Protein AF-A0A1F7RWX4-F1 (afdb_monomer)

Organism: NCBI:txid1817880

pLDDT: mean 81.19, std 12.43, range [50.62, 94.75]

Secondary structure (DSSP, 8-state):
-HHHHHHHHHHHHHHHHHHHHHHHHHTTTTSSSSS-HHHHHHHHHHHHHHHHHHHH-TTTTTS-EEEEEETTEEEEEEEESSHHHHHHHHHHHHTSTT--EEEEEEEE---

InterPro domains:
  IPR007055 BON domain [PF04972] (42-109)
  IPR007055 BON domain [PS50914] (42-110)
  IPR014004 Transport-associated and nodulation domain, bacteria [SM00749] (47-110)
  IPR051686 Outer membrane lipoprotein DolP [PTHR34606] (35-110)

Radius of gyration: 25.84 Å; Cα cont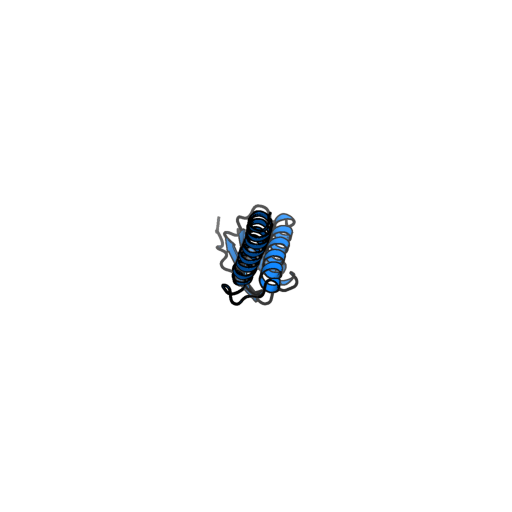acts (8 Å, |Δi|>4): 119; chains: 1; bounding box: 67×41×60 Å

Foldseek 3Di:
DVVVVVVVVVVVVVVVVVVVVVVVVVVPPQPPDPDDPVQVVLQVVLQVQLLVVQCVDPQRVPFDWHWGGHQLEIEIEGEHQDVVNVVVSLVSSVPGPRRPYYHYPYDHDDD

Mean predicted aligned error: 12.69 Å

Structure (mmCIF, N/CA/C/O backbone):
data_AF-A0A1F7RWX4-F1
#
_entry.id   AF-A0A1F7RWX4-F1
#
loop_
_atom_site.group_PDB
_atom_site.id
_atom_site.type_symbol
_atom_site.label_atom_id
_atom_site.label_alt_id
_atom_site.label_comp_id
_atom_site.label_asym_id
_atom_site.label_entity_id
_atom_site.label_seq_id
_atom_site.pdbx_PDB_ins_code
_atom_site.Cartn_x
_atom_site.Cartn_y
_atom_site.Cartn_z
_atom_site.occupancy
_atom_site.B_iso_or_equiv
_atom_site.auth_seq_id
_atom_site.auth_comp_id
_atom_site.auth_asym_id
_atom_site.auth_atom_id
_atom_site.pdbx_PDB_model_num
ATOM 1 N N . MET A 1 1 ? 48.665 30.853 -39.118 1.00 53.66 1 MET A N 1
ATOM 2 C CA . MET A 1 1 ? 47.654 29.938 -39.691 1.00 53.66 1 MET A CA 1
ATOM 3 C C . MET A 1 1 ? 47.601 28.537 -39.066 1.00 53.66 1 MET A C 1
ATOM 5 O O . MET A 1 1 ? 46.505 28.037 -38.917 1.00 53.66 1 MET A O 1
ATOM 9 N N . LYS A 1 2 ? 48.709 27.886 -38.651 1.00 55.22 2 LYS A N 1
ATOM 10 C CA . LYS A 1 2 ? 48.656 26.527 -38.040 1.00 55.22 2 LYS A CA 1
ATOM 11 C C . LYS A 1 2 ? 48.221 26.469 -36.559 1.00 55.22 2 LYS A C 1
ATOM 13 O O . LYS A 1 2 ? 47.784 25.422 -36.103 1.00 55.22 2 LYS A O 1
ATOM 18 N N . LYS A 1 3 ? 48.353 27.571 -35.808 1.00 56.72 3 LYS A N 1
ATOM 19 C CA . LYS A 1 3 ? 48.036 27.623 -34.365 1.00 56.72 3 LYS A CA 1
ATOM 20 C C . LYS A 1 3 ? 46.531 27.701 -34.075 1.00 56.72 3 LYS A C 1
ATOM 22 O O . LYS A 1 3 ? 46.103 27.214 -33.039 1.00 56.72 3 LYS A O 1
ATOM 27 N N . GLU A 1 4 ? 45.752 28.262 -34.998 1.00 57.41 4 GLU A N 1
ATOM 28 C CA . GLU A 1 4 ? 44.297 28.411 -34.838 1.00 57.41 4 GLU A CA 1
ATOM 29 C C . GLU A 1 4 ? 43.569 27.080 -35.052 1.00 57.41 4 GLU A C 1
ATOM 31 O O . GLU A 1 4 ? 42.733 26.708 -34.240 1.00 57.41 4 GLU A O 1
ATOM 36 N N . VAL A 1 5 ? 44.018 26.283 -36.030 1.00 60.53 5 VAL A N 1
ATOM 37 C CA . VAL A 1 5 ? 43.519 24.913 -36.261 1.00 60.53 5 VAL A CA 1
ATOM 38 C C . VAL A 1 5 ? 43.843 23.987 -35.082 1.00 60.53 5 VAL A C 1
ATOM 40 O O . VAL A 1 5 ? 43.040 23.139 -34.715 1.00 60.53 5 VAL A O 1
ATOM 43 N N . PHE A 1 6 ? 45.008 24.154 -34.446 1.00 67.94 6 PHE A N 1
ATOM 44 C CA . PHE A 1 6 ? 45.371 23.358 -33.270 1.00 67.94 6 PHE A CA 1
ATOM 45 C C . PHE A 1 6 ? 44.500 23.694 -32.049 1.00 67.94 6 PHE A C 1
ATOM 47 O O . PHE A 1 6 ? 44.167 22.801 -31.275 1.00 67.94 6 PHE A O 1
ATOM 54 N N . PHE A 1 7 ? 44.116 24.965 -31.886 1.00 70.94 7 PHE A N 1
ATOM 55 C CA . PHE A 1 7 ? 43.274 25.412 -30.776 1.00 70.94 7 PHE A CA 1
ATOM 56 C C . PHE A 1 7 ? 41.808 24.988 -30.950 1.00 70.94 7 PHE A C 1
ATOM 58 O O . PHE A 1 7 ? 41.203 24.546 -29.978 1.00 70.94 7 PHE A O 1
ATOM 65 N N . GLU A 1 8 ? 41.263 25.029 -32.173 1.00 66.31 8 GLU A N 1
ATOM 66 C CA . GLU A 1 8 ? 39.922 24.489 -32.462 1.00 66.31 8 GLU A CA 1
ATOM 67 C C . GLU A 1 8 ? 39.841 22.975 -32.234 1.00 66.31 8 GLU A C 1
ATOM 69 O O . GLU A 1 8 ? 38.929 22.504 -31.556 1.00 66.31 8 GLU A O 1
ATOM 74 N N . VAL A 1 9 ? 40.833 22.213 -32.714 1.00 72.62 9 VAL A N 1
ATOM 75 C CA . VAL A 1 9 ? 40.883 20.754 -32.503 1.00 72.62 9 VAL A CA 1
ATOM 76 C C . VAL A 1 9 ? 41.027 20.419 -31.017 1.00 72.62 9 VAL A C 1
ATOM 78 O O . VAL A 1 9 ? 40.397 19.487 -30.524 1.00 72.62 9 VAL A O 1
ATOM 81 N N . PHE A 1 10 ? 41.821 21.193 -30.274 1.00 80.25 10 PHE A N 1
ATOM 82 C CA . PHE A 1 10 ? 41.953 21.016 -28.830 1.00 80.25 10 PHE A CA 1
ATOM 83 C C . PHE A 1 10 ? 40.634 21.299 -28.092 1.00 80.25 10 PHE A C 1
ATOM 85 O O . PHE A 1 10 ? 40.277 20.558 -27.177 1.00 80.25 10 PHE A O 1
ATOM 92 N N . LEU A 1 11 ? 39.883 22.322 -28.511 1.00 78.31 11 LEU A N 1
ATOM 93 C CA . LEU A 1 11 ? 38.600 22.692 -27.912 1.00 78.31 11 LEU A CA 1
ATOM 94 C C . LEU A 1 11 ? 37.508 21.636 -28.163 1.00 78.31 11 LEU A C 1
ATOM 96 O O . LEU A 1 11 ? 36.774 21.301 -27.232 1.00 78.31 11 LEU A O 1
ATOM 100 N N . GLU A 1 12 ? 37.439 21.050 -29.364 1.00 79.19 12 GLU A N 1
ATOM 101 C CA . GLU A 1 12 ? 36.528 19.928 -29.647 1.00 79.19 12 GLU A CA 1
ATOM 102 C C . GLU A 1 12 ? 36.873 18.675 -28.835 1.00 79.19 12 GLU A C 1
ATOM 104 O O . GLU A 1 12 ? 35.985 18.042 -28.263 1.00 79.19 12 GLU A O 1
ATOM 109 N N . VAL A 1 13 ? 38.160 18.331 -28.718 1.00 84.62 13 VAL A N 1
ATOM 110 C CA . VAL A 1 13 ? 38.595 17.169 -27.926 1.00 84.62 13 VAL A CA 1
ATOM 111 C C . VAL A 1 13 ? 38.236 17.353 -26.450 1.00 84.62 13 VAL A C 1
ATOM 113 O O . VAL A 1 13 ? 37.749 16.417 -25.818 1.00 84.62 13 VAL A O 1
ATOM 116 N N . VAL A 1 14 ? 38.402 18.560 -25.901 1.00 87.31 14 VAL A N 1
ATOM 117 C CA . VAL A 1 14 ? 38.000 18.876 -24.520 1.00 87.31 14 VAL A CA 1
ATOM 118 C C . VAL A 1 14 ? 36.483 18.765 -24.340 1.00 87.31 14 VAL A C 1
ATOM 120 O O . VAL A 1 14 ? 36.036 18.187 -23.348 1.00 87.31 14 VAL A O 1
ATOM 123 N N . LEU A 1 15 ? 35.683 19.248 -25.296 1.00 79.81 15 LEU A N 1
ATOM 124 C CA . LEU A 1 15 ? 34.221 19.125 -25.255 1.00 79.81 15 LEU A CA 1
ATOM 125 C C . LEU A 1 15 ? 33.758 17.663 -25.301 1.00 79.81 15 LEU A C 1
ATOM 127 O O . LEU A 1 15 ? 32.876 17.278 -24.533 1.00 79.81 15 LEU A O 1
ATOM 131 N N . ILE A 1 16 ? 34.384 16.830 -26.136 1.00 83.94 16 ILE A N 1
ATOM 132 C CA . ILE A 1 16 ? 34.083 15.395 -26.221 1.00 83.94 16 ILE A CA 1
ATOM 133 C C . ILE A 1 16 ? 34.464 14.689 -24.915 1.00 83.94 16 ILE A C 1
ATOM 135 O O . ILE A 1 16 ? 33.676 13.904 -24.393 1.00 83.94 16 ILE A O 1
ATOM 139 N N . VAL A 1 17 ? 35.630 14.993 -24.337 1.00 85.88 17 VAL A N 1
ATOM 140 C CA . VAL A 1 17 ? 36.066 14.406 -23.058 1.00 85.88 17 VAL A CA 1
ATOM 141 C C . VAL A 1 17 ? 35.122 14.795 -21.918 1.00 85.88 17 VAL A C 1
ATOM 143 O O . VAL A 1 17 ? 34.758 13.931 -21.122 1.00 85.88 17 VAL A O 1
ATOM 146 N N . LEU A 1 18 ? 34.667 16.052 -21.861 1.00 81.06 18 LEU A N 1
ATOM 147 C CA . LEU A 1 18 ? 33.683 16.510 -20.873 1.00 81.06 18 LEU A CA 1
ATOM 148 C C . LEU A 1 18 ? 32.313 15.845 -21.061 1.00 81.06 18 LEU A C 1
ATOM 150 O O . LEU A 1 18 ? 31.692 15.440 -20.077 1.00 81.06 18 LEU A O 1
ATOM 154 N N . ALA A 1 19 ? 31.858 15.684 -22.305 1.00 79.31 19 ALA A N 1
ATOM 155 C CA . ALA A 1 19 ? 30.614 14.984 -22.610 1.00 79.31 19 ALA A CA 1
ATOM 156 C C . ALA A 1 19 ? 30.685 1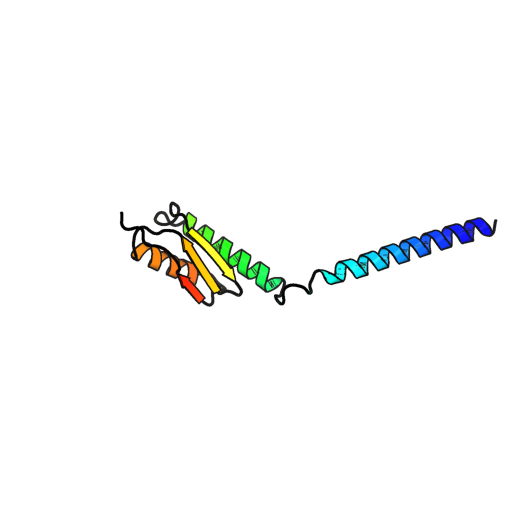3.500 -22.207 1.00 79.31 19 ALA A C 1
ATOM 158 O O . ALA A 1 19 ? 29.764 12.991 -21.569 1.00 79.31 19 ALA A O 1
ATOM 159 N N . VAL A 1 20 ? 31.798 12.818 -22.494 1.00 80.44 20 VAL A N 1
ATOM 160 C CA . VAL A 1 20 ? 32.021 11.414 -22.105 1.00 80.44 20 VAL A CA 1
ATOM 161 C C . VAL A 1 20 ? 32.100 11.265 -20.582 1.00 80.44 20 VAL A C 1
ATOM 163 O O . VAL A 1 20 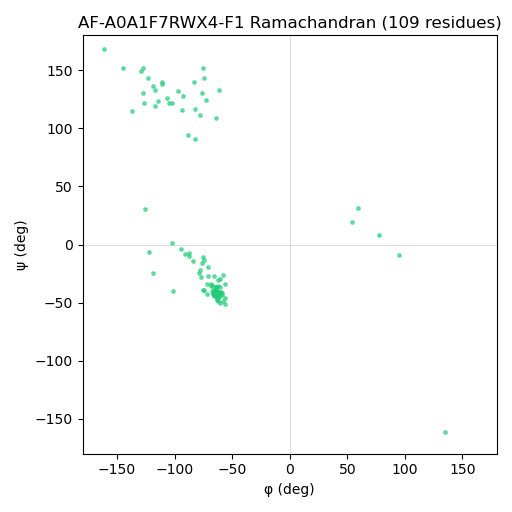? 31.495 10.347 -20.029 1.00 80.44 20 VAL A O 1
ATOM 166 N N . LEU A 1 21 ? 32.759 12.193 -19.880 1.00 75.12 21 LEU A N 1
ATOM 167 C CA . LEU A 1 21 ? 32.778 12.233 -18.413 1.00 75.12 21 LEU A CA 1
ATOM 168 C C . LEU A 1 21 ? 31.369 12.390 -17.825 1.00 75.12 21 LEU A C 1
ATOM 170 O O . LEU A 1 21 ? 31.029 11.699 -16.868 1.00 75.12 21 LEU A O 1
ATOM 174 N N . MET A 1 22 ? 30.527 13.234 -18.426 1.00 72.00 22 MET A N 1
ATOM 175 C CA . MET A 1 22 ? 29.124 13.375 -18.023 1.00 72.00 22 MET A CA 1
ATOM 176 C C . MET A 1 22 ? 28.336 12.068 -18.193 1.00 72.00 22 MET A C 1
ATOM 178 O O . MET A 1 22 ? 27.592 11.679 -17.294 1.00 72.00 22 MET A O 1
ATOM 182 N N . VAL A 1 23 ? 28.532 11.347 -19.301 1.00 71.44 23 VAL A N 1
ATOM 183 C CA . VAL A 1 23 ? 27.858 10.059 -19.562 1.00 71.44 23 VAL A CA 1
ATOM 184 C C . VAL A 1 23 ? 28.270 8.984 -18.545 1.00 71.44 23 VAL A C 1
ATOM 186 O O . VAL A 1 23 ? 27.431 8.198 -18.092 1.00 71.44 23 VAL A O 1
ATOM 189 N N . LEU A 1 24 ? 29.536 8.979 -18.117 1.00 66.00 24 LEU A N 1
ATOM 190 C CA . LEU A 1 24 ? 30.019 8.051 -17.089 1.00 66.00 24 LEU A CA 1
ATOM 191 C C . LEU A 1 24 ? 29.394 8.327 -15.711 1.00 66.00 24 LEU A C 1
ATOM 193 O O . LEU A 1 24 ? 29.078 7.385 -14.986 1.00 66.00 24 LEU A O 1
ATOM 197 N N . VAL A 1 25 ? 29.148 9.594 -15.364 1.00 65.19 25 VAL A N 1
ATOM 198 C CA . VAL A 1 25 ? 28.532 9.970 -14.078 1.00 65.19 25 VAL A CA 1
ATOM 199 C C . VAL A 1 25 ? 27.040 9.608 -14.028 1.00 65.19 25 VAL A C 1
ATOM 201 O O . VAL A 1 25 ? 26.547 9.186 -12.982 1.00 65.19 25 VAL A O 1
ATOM 204 N N . LEU A 1 26 ? 26.324 9.679 -15.155 1.00 60.03 26 LEU A N 1
ATOM 205 C CA . LEU A 1 26 ? 24.895 9.332 -15.226 1.00 60.03 26 LEU A CA 1
ATOM 206 C C . LEU A 1 26 ? 24.614 7.825 -15.096 1.00 60.03 26 LEU A C 1
ATOM 208 O O . LEU A 1 26 ? 23.509 7.429 -14.728 1.00 60.03 26 LEU A O 1
ATOM 212 N N . SER A 1 27 ? 25.615 6.976 -15.338 1.00 59.59 27 SER A N 1
ATOM 213 C CA . SER A 1 27 ? 25.470 5.514 -15.280 1.00 59.59 27 SER A CA 1
ATOM 214 C C . SER A 1 27 ? 25.402 4.962 -13.846 1.00 59.59 27 SER A C 1
ATOM 216 O O . SER A 1 27 ? 25.065 3.795 -13.649 1.00 59.59 27 SER A O 1
ATOM 218 N N . ASN A 1 28 ? 25.694 5.782 -12.828 1.00 56.38 28 ASN A N 1
ATOM 219 C CA . ASN A 1 28 ? 25.896 5.308 -11.456 1.00 56.38 28 ASN A CA 1
ATOM 220 C C . ASN A 1 28 ? 24.702 5.533 -10.503 1.00 56.38 28 ASN A C 1
ATOM 222 O O . ASN A 1 28 ? 24.764 5.156 -9.335 1.00 56.38 28 ASN A O 1
ATOM 226 N N . CYS A 1 29 ? 23.586 6.104 -10.972 1.00 57.31 29 CYS A N 1
ATOM 227 C CA . CYS A 1 29 ? 22.397 6.311 -10.130 1.00 57.31 29 CYS A CA 1
ATOM 228 C C . CYS A 1 29 ? 21.567 5.033 -9.884 1.00 57.31 29 CYS A C 1
ATOM 230 O O . CYS A 1 29 ? 20.750 5.013 -8.965 1.00 57.31 29 CYS A O 1
ATOM 232 N N . ALA A 1 30 ? 21.767 3.959 -10.658 1.00 55.09 30 ALA A N 1
ATOM 233 C CA . ALA A 1 30 ? 20.948 2.742 -10.574 1.00 55.09 30 ALA A CA 1
ATOM 234 C C . ALA A 1 30 ? 21.427 1.704 -9.534 1.00 55.09 30 ALA A C 1
ATOM 236 O O . ALA A 1 30 ? 20.709 0.747 -9.250 1.00 55.09 30 ALA A O 1
ATOM 237 N N . TYR A 1 31 ? 22.616 1.870 -8.946 1.00 50.62 31 TYR A N 1
ATOM 238 C CA . TYR A 1 31 ? 23.248 0.824 -8.128 1.00 50.62 31 TYR A CA 1
ATOM 239 C C . TYR A 1 31 ? 22.849 0.815 -6.640 1.00 50.62 31 TYR A C 1
ATOM 241 O O . TYR A 1 31 ? 23.214 -0.111 -5.920 1.00 50.62 31 TYR A O 1
ATOM 249 N N . LEU A 1 32 ? 22.093 1.805 -6.149 1.00 52.75 32 LEU A N 1
ATOM 250 C CA . LEU A 1 32 ? 21.989 2.062 -4.703 1.00 52.75 32 LEU A CA 1
ATOM 251 C C . LEU A 1 32 ? 20.809 1.421 -3.953 1.00 52.75 32 LEU A C 1
ATOM 253 O O . LEU A 1 32 ? 20.754 1.550 -2.734 1.00 52.75 32 LEU A O 1
ATOM 257 N N . THR A 1 33 ? 19.876 0.717 -4.603 1.00 56.22 33 THR A N 1
ATOM 258 C CA . THR A 1 33 ? 18.682 0.208 -3.885 1.00 56.22 33 THR A CA 1
ATOM 259 C C . THR A 1 33 ? 18.451 -1.297 -3.930 1.00 56.22 33 THR A C 1
ATOM 261 O O . THR A 1 33 ? 17.568 -1.772 -3.218 1.00 56.22 33 THR A O 1
ATOM 264 N N . GLY A 1 34 ? 19.220 -2.087 -4.693 1.00 62.09 34 GLY A N 1
ATOM 265 C CA . GLY A 1 34 ? 18.999 -3.544 -4.779 1.00 62.09 34 GLY A CA 1
ATOM 266 C C . GLY A 1 34 ? 17.559 -3.925 -5.178 1.00 62.09 34 GLY A C 1
ATOM 267 O O . GLY A 1 34 ? 17.100 -5.037 -4.912 1.00 62.09 34 GLY A O 1
ATOM 268 N N . ARG A 1 35 ? 16.825 -2.975 -5.766 1.00 63.34 35 ARG A N 1
ATOM 269 C CA . ARG A 1 35 ? 15.477 -3.116 -6.309 1.00 63.34 35 ARG A CA 1
ATOM 270 C C . ARG A 1 35 ? 15.531 -2.715 -7.769 1.00 63.34 35 ARG A C 1
ATOM 272 O O . ARG A 1 35 ? 16.265 -1.801 -8.140 1.00 63.34 35 ARG A O 1
ATOM 279 N N . THR A 1 36 ? 14.759 -3.404 -8.594 1.00 71.62 36 THR A N 1
ATOM 280 C CA . THR A 1 36 ? 14.628 -3.021 -10.000 1.00 71.62 36 THR A CA 1
ATOM 281 C C . THR A 1 36 ? 13.735 -1.784 -10.110 1.00 71.62 36 THR A C 1
ATOM 283 O O . THR A 1 36 ? 12.852 -1.578 -9.276 1.00 71.62 36 THR A O 1
ATOM 286 N N . ALA A 1 37 ? 13.932 -0.962 -11.144 1.00 67.94 37 ALA A N 1
ATOM 287 C CA . ALA A 1 37 ? 13.042 0.170 -11.413 1.00 67.94 37 ALA A CA 1
ATOM 288 C C . ALA A 1 37 ? 11.572 -0.278 -11.560 1.00 67.94 37 ALA A C 1
ATOM 290 O O . ALA A 1 37 ? 10.674 0.423 -11.105 1.00 67.94 37 ALA A O 1
ATOM 291 N N . GLY A 1 38 ? 11.337 -1.478 -12.111 1.00 70.12 38 GLY A N 1
ATOM 292 C CA . GLY A 1 38 ? 10.003 -2.077 -12.214 1.00 70.12 38 GLY A CA 1
ATOM 293 C C . GLY A 1 38 ? 9.348 -2.322 -10.855 1.00 70.12 38 GLY A C 1
ATOM 294 O O . GLY A 1 38 ? 8.206 -1.937 -10.656 1.00 70.12 38 GLY A O 1
ATOM 295 N N .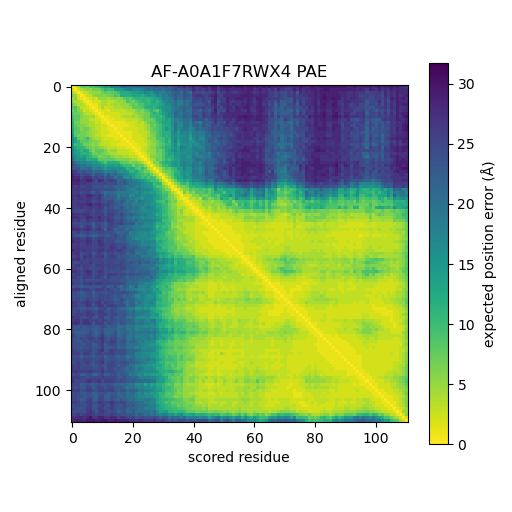 GLU A 1 39 ? 10.093 -2.842 -9.877 1.00 69.69 39 GLU A N 1
ATOM 296 C CA . GLU A 1 39 ? 9.568 -3.120 -8.531 1.00 69.69 39 GLU A CA 1
ATOM 297 C C . GLU A 1 39 ? 9.093 -1.848 -7.804 1.00 69.69 39 GLU A C 1
ATOM 299 O O . GLU A 1 39 ? 8.093 -1.872 -7.091 1.00 69.69 39 GLU A O 1
ATOM 304 N N . ILE A 1 40 ? 9.778 -0.717 -8.011 1.00 70.50 40 ILE A N 1
ATOM 305 C CA . ILE A 1 40 ? 9.395 0.578 -7.421 1.00 70.50 40 ILE A CA 1
ATOM 306 C C . ILE A 1 40 ? 8.128 1.129 -8.087 1.00 70.50 40 ILE A C 1
ATOM 308 O O . ILE A 1 40 ? 7.236 1.639 -7.404 1.00 70.50 40 ILE A O 1
ATOM 312 N N . VAL A 1 41 ? 8.045 1.023 -9.415 1.00 73.06 41 VAL A N 1
ATOM 313 C CA . VAL A 1 41 ? 6.867 1.454 -10.182 1.00 73.06 41 VAL A CA 1
ATOM 314 C C . VAL A 1 41 ? 5.648 0.600 -9.822 1.00 73.06 41 VAL A C 1
ATOM 316 O O . VAL A 1 41 ? 4.559 1.144 -9.620 1.00 73.06 41 VAL A O 1
ATOM 319 N N . ASP A 1 42 ? 5.835 -0.710 -9.662 1.00 79.31 42 ASP A N 1
ATOM 320 C CA . ASP A 1 42 ? 4.786 -1.639 -9.244 1.00 79.31 42 ASP A CA 1
ATOM 321 C C . ASP A 1 42 ? 4.267 -1.295 -7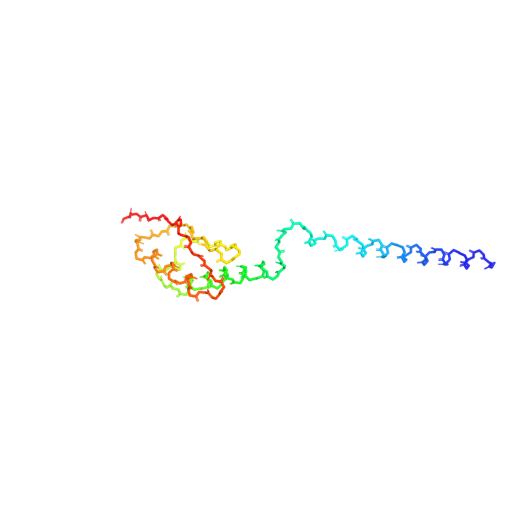.838 1.00 79.31 42 ASP A C 1
ATOM 323 O O . ASP A 1 42 ? 3.061 -1.145 -7.649 1.00 79.31 42 ASP A O 1
ATOM 327 N N . ASP A 1 43 ? 5.155 -1.082 -6.860 1.00 81.62 43 ASP A N 1
ATOM 328 C CA . ASP A 1 43 ? 4.770 -0.728 -5.485 1.00 81.62 43 ASP A CA 1
ATOM 329 C C . ASP A 1 43 ? 4.027 0.620 -5.408 1.00 81.62 43 ASP A C 1
ATOM 331 O O . ASP A 1 43 ? 3.029 0.751 -4.690 1.00 81.62 43 ASP A O 1
ATOM 335 N N . SER A 1 44 ? 4.476 1.628 -6.165 1.00 83.12 44 SER A N 1
ATOM 336 C CA . SER A 1 44 ? 3.800 2.931 -6.230 1.00 83.12 44 SER A CA 1
ATOM 337 C C . SER A 1 44 ? 2.406 2.819 -6.852 1.00 83.12 44 SER A C 1
ATOM 339 O O . SER A 1 44 ? 1.452 3.442 -6.367 1.00 83.12 44 SER A O 1
ATOM 341 N N . SER A 1 45 ? 2.268 1.979 -7.880 1.00 87.50 45 SER A N 1
ATOM 342 C CA . SER A 1 45 ? 0.984 1.696 -8.521 1.00 87.50 45 SER A CA 1
ATOM 343 C C . SER A 1 45 ? 0.043 0.973 -7.557 1.00 87.50 45 SER A C 1
ATOM 345 O O . SER A 1 45 ? -1.107 1.384 -7.411 1.00 87.50 45 SER A O 1
ATOM 347 N N . ILE A 1 46 ? 0.535 -0.031 -6.821 1.00 88.44 46 ILE A N 1
ATOM 348 C CA . ILE A 1 46 ? -0.228 -0.738 -5.780 1.00 88.44 46 ILE A CA 1
ATOM 349 C C . ILE A 1 46 ? -0.758 0.254 -4.739 1.00 88.44 46 ILE A C 1
ATOM 351 O O . ILE A 1 46 ? -1.963 0.279 -4.489 1.00 88.44 46 ILE A O 1
ATOM 355 N N . LYS A 1 47 ? 0.105 1.116 -4.177 1.00 90.50 47 LYS A N 1
ATOM 356 C CA . LYS A 1 47 ? -0.306 2.133 -3.190 1.00 90.50 47 LYS A CA 1
ATOM 357 C C . LYS A 1 47 ? -1.406 3.039 -3.743 1.00 90.50 47 LYS A C 1
ATOM 359 O O . LYS A 1 47 ? -2.407 3.278 -3.073 1.00 90.50 47 LYS A O 1
ATOM 364 N N . THR A 1 48 ? -1.236 3.514 -4.974 1.00 89.25 48 THR A N 1
ATOM 365 C CA . THR A 1 48 ? -2.203 4.403 -5.633 1.00 89.25 48 THR A CA 1
ATOM 366 C C . THR A 1 48 ? -3.562 3.731 -5.807 1.00 89.25 48 THR A C 1
ATOM 368 O O . THR A 1 48 ? -4.586 4.322 -5.475 1.00 89.25 48 THR A O 1
ATOM 371 N N . VAL A 1 49 ? -3.582 2.478 -6.269 1.00 91.25 49 VAL A N 1
ATOM 372 C CA . VAL A 1 49 ? -4.827 1.727 -6.480 1.00 91.25 49 VAL A CA 1
ATOM 373 C C . VAL A 1 49 ? -5.538 1.441 -5.157 1.00 91.25 49 VAL A C 1
ATOM 375 O O . VAL A 1 49 ? -6.758 1.581 -5.085 1.00 91.25 49 VAL A O 1
ATOM 378 N N . ILE A 1 50 ? -4.802 1.072 -4.102 1.00 91.44 50 ILE A N 1
ATOM 379 C CA . ILE A 1 50 ? -5.391 0.846 -2.774 1.00 91.44 50 ILE A CA 1
ATOM 380 C C . 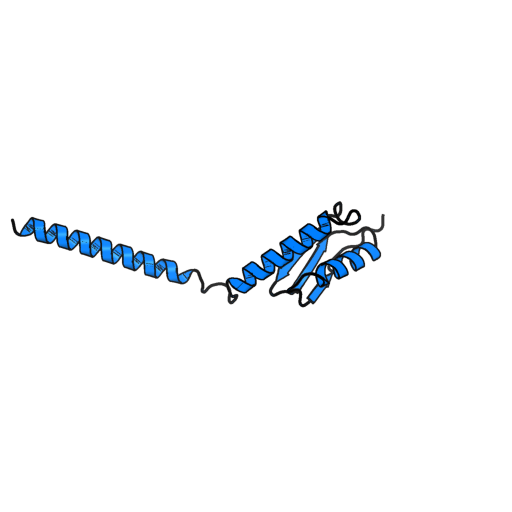ILE A 1 50 ? -5.994 2.148 -2.239 1.00 91.44 50 ILE A C 1
ATOM 382 O O . ILE A 1 50 ? -7.146 2.152 -1.817 1.00 91.44 50 ILE A O 1
ATOM 386 N N . ASN A 1 51 ? -5.262 3.262 -2.316 1.00 90.88 51 ASN A N 1
ATOM 387 C CA . ASN A 1 51 ? -5.769 4.560 -1.876 1.00 90.88 51 ASN A CA 1
ATOM 388 C C . ASN A 1 51 ? -7.008 4.999 -2.667 1.00 90.88 51 ASN A C 1
ATOM 390 O O . ASN A 1 51 ? -7.962 5.475 -2.061 1.00 90.88 51 ASN A O 1
ATOM 394 N N . SER A 1 52 ? -7.040 4.788 -3.989 1.00 90.75 52 SER A N 1
ATOM 395 C CA . SER A 1 52 ? -8.237 5.065 -4.800 1.00 90.75 52 SER A CA 1
ATOM 396 C C . SER A 1 52 ? -9.441 4.276 -4.295 1.00 90.75 52 SER A C 1
ATOM 398 O O . SER A 1 52 ? -10.489 4.853 -4.025 1.00 90.75 52 SER A O 1
ATOM 400 N N . LYS A 1 53 ? -9.271 2.968 -4.062 1.00 89.12 53 LYS A N 1
ATOM 401 C CA . LYS A 1 53 ? -10.332 2.102 -3.528 1.00 89.12 53 LYS A CA 1
ATOM 402 C C . LYS A 1 53 ? -10.824 2.538 -2.146 1.00 89.12 53 LYS A C 1
ATOM 404 O O . LYS A 1 53 ? -12.012 2.427 -1.875 1.00 89.12 53 LYS A O 1
ATOM 409 N N . ILE A 1 54 ? -9.934 3.028 -1.281 1.00 89.00 54 ILE A N 1
ATOM 410 C CA . ILE A 1 54 ? -10.299 3.555 0.044 1.00 89.00 54 ILE A CA 1
ATOM 411 C C . ILE A 1 54 ? -11.136 4.830 -0.093 1.00 89.00 54 ILE A C 1
ATOM 413 O O . ILE A 1 54 ? -12.131 4.986 0.606 1.00 89.00 54 ILE A O 1
ATOM 417 N N . VAL A 1 55 ? -10.754 5.728 -1.003 1.00 89.19 55 VAL A N 1
ATOM 418 C CA . VAL A 1 55 ? -11.484 6.980 -1.260 1.00 89.19 55 VAL A CA 1
ATOM 419 C C . VAL A 1 55 ? -12.844 6.720 -1.915 1.00 89.19 55 VAL A C 1
ATOM 421 O O . VAL A 1 55 ? -13.804 7.438 -1.645 1.00 89.19 55 VAL A O 1
ATOM 424 N N . GLU A 1 56 ? -12.948 5.690 -2.754 1.00 89.25 56 GLU A N 1
ATOM 425 C CA . GLU A 1 56 ? -14.208 5.256 -3.367 1.00 89.25 56 GLU A CA 1
ATOM 426 C C . GLU A 1 56 ? -15.169 4.602 -2.357 1.00 89.25 56 GLU A C 1
ATOM 428 O O . GLU A 1 56 ? -16.389 4.651 -2.543 1.00 89.25 56 GLU A O 1
ATOM 433 N N . ASP A 1 57 ? -14.645 4.002 -1.285 1.00 86.00 57 ASP A N 1
ATOM 434 C CA . ASP A 1 57 ? -15.449 3.364 -0.247 1.00 86.00 57 ASP A CA 1
ATOM 435 C C . ASP A 1 57 ? -15.959 4.405 0.767 1.00 86.00 57 ASP A C 1
ATOM 437 O O . ASP A 1 57 ? -15.204 5.070 1.485 1.00 86.00 57 ASP A O 1
ATOM 441 N N . LYS A 1 58 ? -17.285 4.555 0.843 1.00 84.19 58 LYS A N 1
ATOM 442 C CA . LYS A 1 58 ? -17.945 5.532 1.724 1.00 84.19 58 LYS A CA 1
ATOM 443 C C . LYS A 1 58 ? -17.633 5.300 3.200 1.00 84.19 58 LYS A C 1
ATOM 445 O O . LYS A 1 58 ? -17.594 6.268 3.954 1.00 84.19 58 LYS A O 1
ATOM 450 N N . ASP A 1 59 ? -17.378 4.054 3.592 1.00 82.81 59 ASP A N 1
ATOM 451 C CA . ASP A 1 59 ? -17.120 3.690 4.983 1.00 82.81 59 ASP A CA 1
ATOM 452 C C . ASP A 1 59 ? -15.654 3.914 5.387 1.00 82.81 59 ASP A C 1
ATOM 454 O O . ASP A 1 59 ? -15.341 3.917 6.579 1.00 82.81 59 ASP A O 1
ATOM 458 N N . LEU A 1 60 ? -14.758 4.116 4.413 1.00 84.44 60 LEU A N 1
ATOM 459 C CA . LEU A 1 60 ? -13.310 4.195 4.621 1.00 84.44 60 LEU A CA 1
ATOM 460 C C . LEU A 1 60 ? -12.705 5.544 4.209 1.00 84.44 60 LEU A C 1
ATOM 462 O O . LEU A 1 60 ? -11.681 5.943 4.754 1.00 84.44 60 LEU A O 1
ATOM 466 N N . SER A 1 61 ? -13.346 6.270 3.293 1.00 84.50 61 SER A N 1
ATOM 467 C CA . SER A 1 61 ? -12.866 7.544 2.731 1.00 84.50 61 SER A CA 1
ATOM 468 C C . SER A 1 61 ? -12.611 8.653 3.759 1.00 84.50 61 SER A C 1
ATOM 470 O O . SER A 1 61 ? -11.782 9.532 3.527 1.00 84.50 61 SER A O 1
ATOM 472 N N . TYR A 1 62 ? -13.298 8.622 4.903 1.00 84.31 62 TYR A N 1
ATOM 473 C CA . TYR A 1 62 ? -13.118 9.583 5.997 1.00 84.31 62 TYR A CA 1
ATOM 474 C C . TYR A 1 62 ? -12.070 9.138 7.030 1.00 84.31 62 TYR A C 1
ATOM 476 O O . TYR A 1 62 ? -11.729 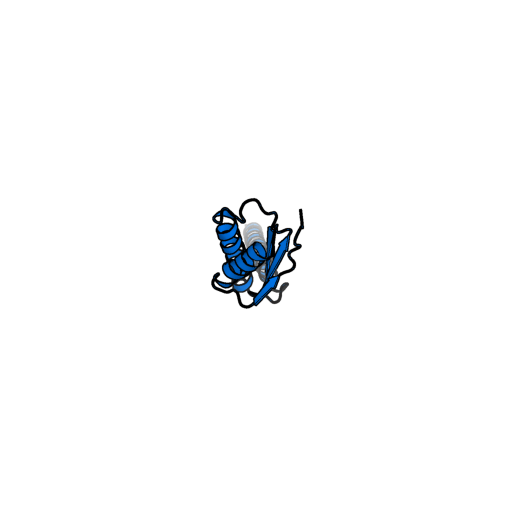9.907 7.934 1.00 84.31 62 TYR A O 1
ATOM 484 N N . LEU A 1 63 ? -11.567 7.905 6.930 1.00 86.06 63 LEU A N 1
ATOM 485 C CA . LEU A 1 63 ? -10.605 7.347 7.872 1.00 86.06 63 LEU A CA 1
ATOM 486 C C . LEU A 1 63 ? -9.185 7.794 7.521 1.00 86.06 63 LEU A C 1
ATOM 488 O O . LEU A 1 63 ? -8.774 7.825 6.363 1.00 86.06 63 LEU A O 1
ATOM 492 N N . LYS A 1 64 ? -8.399 8.118 8.552 1.00 85.00 64 LYS A N 1
ATOM 493 C CA . LYS A 1 64 ? -6.972 8.419 8.395 1.00 85.00 64 LYS A CA 1
ATOM 494 C C . LYS A 1 64 ? -6.189 7.116 8.344 1.00 85.00 64 LYS A C 1
ATOM 496 O O . LYS A 1 64 ? -5.775 6.592 9.379 1.00 85.00 64 LYS A O 1
ATOM 501 N N . ILE A 1 65 ? -6.019 6.616 7.129 1.00 90.06 65 ILE A N 1
ATOM 502 C CA . ILE A 1 65 ? -5.292 5.391 6.817 1.00 90.06 65 ILE A CA 1
ATOM 503 C C . ILE A 1 65 ? -4.095 5.762 5.942 1.00 90.06 65 ILE A C 1
ATOM 505 O O . ILE A 1 65 ? -4.249 6.490 4.963 1.00 90.06 65 ILE A O 1
ATOM 509 N N . ASP A 1 66 ? -2.918 5.238 6.272 1.00 91.31 66 ASP A N 1
ATOM 510 C CA . ASP A 1 66 ? -1.759 5.245 5.385 1.00 91.31 66 ASP A CA 1
ATOM 511 C C . ASP A 1 66 ? -1.429 3.825 4.914 1.00 91.31 66 ASP A C 1
ATOM 513 O O . ASP A 1 66 ? -1.502 2.846 5.665 1.00 91.31 66 ASP A O 1
ATOM 517 N N . VAL A 1 67 ? -1.077 3.740 3.635 1.00 91.38 67 VAL A N 1
ATOM 518 C CA . VAL A 1 67 ? -0.773 2.498 2.929 1.00 91.38 67 VAL A CA 1
ATOM 519 C C . VAL A 1 67 ? 0.679 2.553 2.478 1.00 91.38 67 VAL A C 1
ATOM 521 O O . VAL A 1 67 ? 1.051 3.415 1.679 1.00 91.38 67 VAL A O 1
ATOM 524 N N . ASP A 1 68 ? 1.499 1.619 2.944 1.00 91.88 68 ASP A N 1
ATOM 525 C CA . ASP A 1 68 ? 2.871 1.422 2.468 1.00 91.88 68 ASP A CA 1
ATOM 526 C C . ASP A 1 68 ? 2.950 0.095 1.706 1.00 91.88 68 ASP A C 1
ATOM 528 O O . ASP A 1 68 ? 2.361 -0.898 2.129 1.00 91.88 68 ASP A O 1
ATOM 532 N N . SER A 1 69 ? 3.657 0.064 0.575 1.00 89.25 69 SER A N 1
ATOM 533 C CA . SER A 1 69 ? 3.919 -1.172 -0.174 1.00 89.25 69 SER A CA 1
ATOM 534 C C . SER A 1 69 ? 5.408 -1.318 -0.427 1.00 89.25 69 SER A C 1
ATOM 536 O O . SER A 1 69 ? 6.058 -0.393 -0.919 1.00 89.25 69 SER A O 1
ATOM 538 N N . LYS A 1 70 ? 5.947 -2.498 -0.112 1.00 88.88 70 LYS A N 1
ATOM 539 C CA . LYS A 1 70 ? 7.336 -2.868 -0.401 1.00 88.88 70 LYS A CA 1
ATOM 540 C C . LYS A 1 70 ? 7.412 -4.292 -0.931 1.00 88.88 70 LYS A C 1
ATOM 542 O O . LYS A 1 70 ? 7.181 -5.257 -0.198 1.00 88.88 70 LYS A O 1
ATOM 547 N N . LYS A 1 71 ? 7.827 -4.431 -2.187 1.00 85.50 71 LYS A N 1
ATOM 548 C CA . LYS A 1 71 ? 7.970 -5.701 -2.911 1.00 85.50 71 LYS A CA 1
ATOM 549 C C . LYS A 1 71 ? 6.656 -6.489 -3.012 1.00 85.50 71 LYS A C 1
ATOM 551 O O . LYS A 1 71 ? 6.678 -7.727 -2.998 1.00 85.50 71 LYS A O 1
ATOM 556 N N . GLY A 1 72 ? 5.522 -5.787 -3.061 1.00 84.81 72 GLY A N 1
ATOM 557 C CA . GLY A 1 72 ? 4.179 -6.370 -2.980 1.00 84.81 72 GLY A CA 1
ATOM 558 C C . GLY A 1 72 ? 3.729 -6.770 -1.567 1.00 84.81 72 GLY A C 1
ATOM 559 O O . GLY A 1 72 ? 2.690 -7.412 -1.424 1.00 84.81 72 GLY A O 1
ATOM 560 N N . ASN A 1 73 ? 4.482 -6.430 -0.517 1.00 91.69 73 ASN A N 1
ATOM 561 C CA . ASN A 1 73 ? 4.014 -6.548 0.865 1.00 91.69 73 ASN A CA 1
ATOM 562 C C . ASN A 1 73 ? 3.414 -5.215 1.292 1.00 91.69 73 ASN A C 1
ATOM 564 O O . ASN A 1 73 ? 4.128 -4.214 1.359 1.00 91.69 73 ASN A O 1
ATOM 568 N N . VAL A 1 74 ? 2.118 -5.222 1.571 1.00 93.88 74 VAL A N 1
ATOM 569 C CA . VAL A 1 74 ? 1.367 -4.031 1.953 1.00 93.88 74 VAL A CA 1
ATOM 570 C C . VAL A 1 74 ? 1.265 -3.962 3.468 1.00 93.88 74 VAL A C 1
ATOM 572 O O . VAL A 1 74 ? 0.903 -4.947 4.112 1.00 93.88 74 VAL A O 1
ATOM 575 N N . VAL A 1 75 ? 1.552 -2.796 4.032 1.00 94.75 75 VAL A N 1
ATOM 576 C CA . VAL A 1 75 ? 1.334 -2.484 5.443 1.00 94.75 75 VAL A CA 1
ATOM 577 C C . VAL A 1 75 ? 0.278 -1.392 5.533 1.00 94.75 75 VAL A C 1
ATOM 579 O O . VAL A 1 75 ? 0.414 -0.332 4.924 1.00 94.75 75 VAL A O 1
ATOM 582 N N . LEU A 1 76 ? -0.786 -1.680 6.277 1.00 93.88 76 LEU A N 1
ATOM 583 C CA . LEU A 1 76 ? -1.891 -0.761 6.529 1.00 93.88 76 LEU A CA 1
ATOM 584 C C . LEU A 1 76 ? -1.724 -0.186 7.934 1.00 93.88 76 LEU A C 1
ATOM 586 O O . LEU A 1 76 ? -1.678 -0.941 8.904 1.00 93.88 76 LEU A O 1
ATOM 590 N N . THR A 1 77 ? -1.637 1.136 8.045 1.00 93.00 77 THR A N 1
ATOM 591 C CA . THR A 1 77 ? -1.492 1.843 9.325 1.00 93.00 77 THR A CA 1
ATOM 592 C C . THR A 1 77 ? -2.560 2.921 9.452 1.00 93.00 77 THR A C 1
ATOM 594 O O . THR A 1 77 ? -3.048 3.441 8.451 1.00 93.00 77 THR A O 1
ATOM 597 N N . GLY A 1 78 ? -2.959 3.254 10.680 1.00 90.69 78 GLY A N 1
ATOM 598 C CA . GLY A 1 78 ? -3.974 4.280 10.923 1.00 90.69 78 GLY A CA 1
ATOM 599 C C . GLY A 1 78 ? -5.013 3.872 11.955 1.00 90.69 78 GLY A C 1
ATOM 600 O O . GLY A 1 78 ? -4.783 2.965 12.757 1.00 90.69 78 GLY A O 1
ATOM 601 N N . PHE A 1 79 ? -6.148 4.568 11.930 1.00 90.19 79 PHE A N 1
ATOM 602 C CA . PHE A 1 79 ? -7.243 4.376 12.878 1.00 90.19 79 PHE A CA 1
ATOM 603 C C . PHE A 1 79 ? -8.515 3.936 12.166 1.00 90.19 79 PHE A C 1
ATOM 605 O O . PHE A 1 79 ? -8.879 4.489 11.127 1.00 90.19 79 PHE A O 1
ATOM 612 N N . VAL A 1 80 ? -9.196 2.957 12.752 1.00 90.88 80 VAL A N 1
ATOM 613 C CA . VAL A 1 80 ? -10.458 2.409 12.249 1.00 90.88 80 VAL A CA 1
ATOM 614 C C . VAL A 1 80 ? -11.506 2.372 13.365 1.00 90.88 80 VAL A C 1
ATOM 616 O O . VAL A 1 80 ? -11.148 2.207 14.532 1.00 90.88 80 VAL A O 1
ATOM 619 N N . PRO A 1 81 ? -12.802 2.512 13.038 1.00 89.06 81 PRO A N 1
ATOM 620 C CA . PRO A 1 81 ? -13.864 2.598 14.041 1.00 89.06 81 PRO A CA 1
ATOM 621 C C . PRO A 1 81 ? -14.256 1.235 14.623 1.00 89.06 81 PRO A C 1
ATOM 623 O O . PRO A 1 81 ? -14.824 1.160 15.705 1.00 89.06 81 PRO A O 1
ATOM 626 N N . ASN A 1 82 ? -14.019 0.144 13.892 1.00 90.31 82 ASN A N 1
ATOM 627 C CA . ASN A 1 82 ? -14.367 -1.209 14.310 1.00 90.31 82 ASN A CA 1
ATOM 628 C C . ASN A 1 82 ? -13.571 -2.250 13.510 1.00 90.31 82 ASN A C 1
ATOM 630 O O . ASN A 1 82 ? -12.973 -1.945 12.476 1.00 90.31 82 ASN A O 1
ATOM 634 N N . GLN A 1 83 ? -13.619 -3.500 13.972 1.00 89.50 83 GLN A N 1
ATOM 635 C CA . GLN A 1 83 ? -12.946 -4.625 13.320 1.00 89.50 83 GLN A CA 1
ATOM 636 C C . GLN A 1 83 ? -13.472 -4.899 11.899 1.00 89.50 83 GLN A C 1
ATOM 638 O O . GLN A 1 83 ? -12.717 -5.300 11.020 1.00 89.50 83 GLN A O 1
ATOM 643 N N . ARG A 1 84 ? -14.754 -4.624 11.629 1.00 89.94 84 ARG A N 1
ATOM 644 C CA . ARG A 1 84 ? -15.342 -4.821 10.296 1.00 89.94 84 ARG A CA 1
ATOM 645 C C . ARG A 1 84 ? -14.700 -3.901 9.250 1.00 89.94 84 ARG A C 1
ATOM 647 O O . ARG A 1 84 ? -14.469 -4.330 8.123 1.00 89.94 84 ARG A O 1
ATOM 654 N N . ALA A 1 85 ? -14.398 -2.657 9.618 1.00 89.31 85 ALA A N 1
ATOM 655 C CA . ALA A 1 85 ? -13.696 -1.708 8.757 1.00 89.31 85 ALA A CA 1
ATOM 656 C C . ALA A 1 85 ? -12.253 -2.161 8.481 1.00 89.31 85 ALA A C 1
ATOM 658 O O . ALA A 1 85 ? -11.793 -2.069 7.345 1.00 89.31 85 ALA A O 1
ATOM 659 N N . GLU A 1 86 ? -11.562 -2.712 9.485 1.00 90.38 86 GLU A N 1
ATOM 660 C CA . GLU A 1 86 ? -10.239 -3.326 9.310 1.00 90.38 86 GLU A CA 1
ATOM 661 C C . GLU A 1 86 ? -10.278 -4.509 8.334 1.00 90.38 86 GLU A C 1
ATOM 663 O O . GLU A 1 86 ? -9.510 -4.543 7.372 1.00 90.38 86 GLU A O 1
ATOM 668 N N . GLU A 1 87 ? -11.198 -5.454 8.534 1.00 91.75 87 GLU A N 1
ATOM 669 C CA . GLU A 1 87 ? -11.358 -6.620 7.658 1.00 91.75 87 GLU A CA 1
ATOM 670 C C . GLU A 1 87 ? -11.649 -6.202 6.215 1.00 91.75 87 GLU A C 1
ATOM 672 O O . GLU A 1 87 ? -11.054 -6.737 5.274 1.00 91.75 87 GLU A O 1
ATOM 677 N N . ARG A 1 88 ? -12.503 -5.187 6.039 1.00 90.56 88 ARG A N 1
ATOM 678 C CA . ARG A 1 88 ? -12.817 -4.621 4.727 1.00 90.56 88 ARG A CA 1
ATOM 679 C C . ARG A 1 88 ? -11.588 -4.016 4.052 1.00 90.56 88 ARG A C 1
ATOM 681 O O . ARG A 1 88 ? -11.380 -4.228 2.857 1.00 90.56 88 ARG A O 1
ATOM 688 N N . LEU A 1 89 ? -10.756 -3.303 4.809 1.00 90.31 89 LEU A N 1
ATOM 689 C CA . LEU A 1 89 ? -9.514 -2.717 4.311 1.00 90.31 89 LEU A CA 1
ATOM 690 C C . LEU A 1 89 ? -8.533 -3.783 3.826 1.00 90.31 89 LEU A C 1
ATOM 692 O O . LEU A 1 89 ? -7.947 -3.667 2.747 1.00 90.31 89 LEU A O 1
ATOM 696 N N . ILE A 1 90 ? -8.379 -4.841 4.624 1.00 92.44 90 ILE A N 1
ATOM 697 C CA . ILE A 1 90 ? -7.513 -5.975 4.307 1.00 92.44 90 ILE A CA 1
ATOM 698 C C . ILE A 1 90 ? -8.003 -6.666 3.032 1.00 92.44 90 ILE A C 1
ATOM 700 O O . ILE A 1 90 ? -7.196 -7.005 2.165 1.00 92.44 90 ILE A O 1
ATOM 704 N N . GLU A 1 91 ? -9.314 -6.860 2.890 1.00 92.44 91 GLU A N 1
ATOM 705 C CA . GLU A 1 91 ? -9.913 -7.458 1.699 1.00 92.44 91 GLU A CA 1
ATOM 706 C C . GLU A 1 91 ? -9.669 -6.603 0.445 1.00 92.44 91 GLU A C 1
ATOM 708 O O . GLU A 1 91 ? -9.189 -7.118 -0.567 1.00 92.44 91 GLU A O 1
ATOM 713 N N . LEU A 1 92 ? -9.917 -5.292 0.524 1.00 91.75 92 LEU A N 1
ATOM 714 C CA . LEU A 1 92 ? -9.671 -4.352 -0.574 1.00 91.75 92 LEU A CA 1
ATOM 715 C C . LEU A 1 92 ? -8.203 -4.341 -1.004 1.00 91.75 92 LEU A C 1
ATOM 717 O O . LEU A 1 92 ? -7.916 -4.383 -2.202 1.00 91.75 92 LEU A O 1
ATOM 721 N N . ALA A 1 93 ? -7.279 -4.332 -0.041 1.00 91.81 93 ALA A N 1
ATOM 722 C CA . ALA A 1 93 ? -5.849 -4.385 -0.318 1.00 91.81 93 ALA A CA 1
ATOM 723 C C . ALA A 1 93 ? -5.459 -5.694 -1.023 1.00 91.81 93 ALA A C 1
ATOM 725 O O . ALA A 1 93 ? -4.716 -5.667 -2.001 1.00 91.81 93 ALA A O 1
ATOM 726 N N . ARG A 1 94 ? -6.004 -6.843 -0.598 1.00 92.19 94 ARG A N 1
ATOM 727 C CA . ARG A 1 94 ? -5.725 -8.155 -1.216 1.00 92.19 94 ARG A CA 1
ATOM 728 C C . ARG A 1 94 ? -6.226 -8.283 -2.653 1.00 92.19 94 ARG A C 1
ATOM 730 O O . ARG A 1 94 ? -5.669 -9.063 -3.417 1.00 92.19 94 ARG A O 1
ATOM 737 N N . GLN A 1 95 ? -7.268 -7.545 -3.027 1.00 91.00 95 GLN A N 1
ATOM 738 C CA . GLN A 1 95 ? -7.808 -7.567 -4.390 1.00 91.00 95 GLN A CA 1
ATOM 739 C C . GLN A 1 95 ? -6.923 -6.825 -5.402 1.00 91.00 95 GLN A C 1
ATOM 741 O O . GLN A 1 95 ? -7.130 -6.953 -6.611 1.00 91.00 95 GLN A O 1
ATOM 746 N N . VAL A 1 96 ? -5.954 -6.030 -4.942 1.00 90.38 96 VAL A N 1
ATOM 747 C CA . VAL A 1 96 ? -5.065 -5.282 -5.832 1.00 90.38 96 VAL A CA 1
ATOM 748 C C . VAL A 1 96 ? -4.018 -6.212 -6.440 1.00 90.38 96 VAL A C 1
ATOM 750 O O . VAL A 1 96 ? -3.338 -6.978 -5.758 1.00 90.38 96 VAL A O 1
ATOM 753 N N . ARG A 1 97 ? -3.875 -6.144 -7.767 1.00 87.62 97 ARG A N 1
ATOM 754 C CA . ARG A 1 97 ? -2.903 -6.950 -8.511 1.00 87.62 97 ARG A CA 1
ATOM 755 C C . ARG A 1 97 ? -1.480 -6.618 -8.048 1.00 87.62 97 ARG A C 1
ATOM 757 O O . ARG A 1 97 ? -1.114 -5.453 -7.977 1.00 87.62 97 ARG A O 1
ATOM 764 N N . GLY A 1 98 ? -0.680 -7.652 -7.788 1.00 86.44 98 GLY A N 1
ATOM 765 C CA . GLY A 1 98 ? 0.713 -7.513 -7.341 1.00 86.44 98 GLY A CA 1
ATOM 766 C C . GLY A 1 98 ? 0.894 -7.561 -5.821 1.00 86.44 98 GLY A C 1
ATOM 767 O O . GLY A 1 98 ? 2.024 -7.703 -5.353 1.00 86.44 98 GLY A O 1
ATOM 768 N N . VAL A 1 99 ? -0.197 -7.533 -5.051 1.00 91.69 99 VAL A N 1
ATOM 769 C CA . VAL A 1 99 ? -0.153 -7.745 -3.602 1.00 91.69 99 VAL A CA 1
ATOM 770 C C . VAL A 1 99 ? 0.124 -9.217 -3.299 1.00 91.69 99 VAL A C 1
ATOM 772 O O . VAL A 1 99 ? -0.585 -10.112 -3.752 1.00 91.69 99 VAL A O 1
ATOM 775 N N . LYS A 1 100 ? 1.180 -9.464 -2.525 1.00 90.50 100 LYS A N 1
ATOM 776 C CA . LYS A 1 100 ? 1.611 -10.792 -2.065 1.00 90.50 100 LYS A CA 1
ATOM 777 C C . LYS A 1 100 ? 1.198 -11.046 -0.625 1.00 90.50 100 LYS A C 1
ATOM 779 O O . LYS A 1 100 ? 0.799 -12.153 -0.280 1.00 90.50 100 LYS A O 1
ATOM 784 N N . SER A 1 101 ? 1.312 -10.026 0.220 1.00 92.25 101 SER A N 1
ATOM 785 C CA . SER A 1 101 ? 0.911 -10.098 1.619 1.00 92.25 101 SER A CA 1
ATOM 786 C C . SER A 1 101 ? 0.339 -8.764 2.078 1.00 92.25 101 SER A C 1
ATOM 788 O O . SER A 1 101 ? 0.689 -7.708 1.550 1.00 92.25 101 SER A O 1
ATOM 790 N N . VAL A 1 102 ? -0.561 -8.830 3.056 1.00 94.25 102 VAL A N 1
ATOM 791 C CA . VAL A 1 102 ? -1.144 -7.656 3.706 1.00 94.25 102 VAL A CA 1
ATOM 792 C C . VAL A 1 102 ? -0.954 -7.816 5.202 1.00 94.25 102 VAL A C 1
ATOM 794 O O . VAL A 1 102 ? -1.419 -8.800 5.783 1.00 94.25 102 VAL A O 1
ATOM 797 N N . LYS A 1 103 ? -0.271 -6.850 5.808 1.00 94.19 103 LYS A N 1
ATOM 798 C CA . LYS A 1 103 ? -0.099 -6.728 7.249 1.00 94.19 103 LYS A CA 1
ATOM 799 C C . LYS A 1 103 ? -0.959 -5.571 7.747 1.00 94.19 103 LYS A C 1
ATOM 801 O O . LYS A 1 103 ? -0.849 -4.457 7.239 1.00 94.19 103 LYS A O 1
ATOM 806 N N . SER A 1 104 ? -1.798 -5.848 8.738 1.00 93.00 104 SER A N 1
ATOM 807 C CA . SER A 1 104 ? -2.550 -4.814 9.444 1.00 93.00 104 SER A CA 1
ATOM 808 C C . SER A 1 104 ? -1.772 -4.358 10.674 1.00 93.00 104 SER A C 1
ATOM 810 O O . SER A 1 104 ? -1.349 -5.180 11.486 1.00 93.00 104 SER A O 1
ATOM 812 N N . GLU A 1 105 ? -1.577 -3.051 10.792 1.00 93.38 105 GLU A N 1
ATOM 813 C CA . GLU A 1 105 ? -1.123 -2.351 11.997 1.00 93.38 105 GLU A CA 1
ATOM 814 C C . GLU A 1 105 ? -2.127 -1.234 12.352 1.00 93.38 105 GLU A C 1
ATOM 816 O O . GLU A 1 105 ? -1.771 -0.174 12.875 1.00 93.38 105 GLU A O 1
ATOM 821 N N . LEU A 1 106 ? -3.401 -1.466 12.020 1.00 91.38 106 LEU A N 1
ATOM 822 C CA . LEU A 1 106 ? -4.502 -0.551 12.286 1.00 91.38 106 LEU A CA 1
ATOM 823 C C . LEU A 1 106 ? -4.8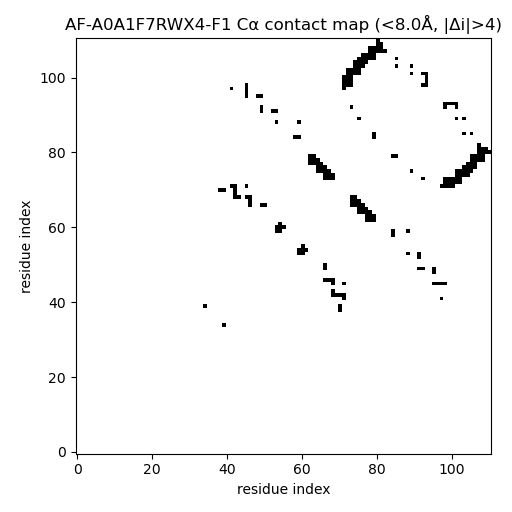62 -0.569 13.774 1.00 91.38 106 LEU A C 1
ATOM 825 O O . LEU A 1 106 ? -4.824 -1.602 14.441 1.00 91.38 106 LEU A O 1
ATOM 829 N N . LYS A 1 107 ? -5.222 0.599 14.304 1.00 91.31 107 LYS A N 1
ATOM 830 C CA . LYS A 1 107 ? -5.692 0.755 15.681 1.00 91.31 107 LYS A CA 1
ATOM 831 C C . LYS A 1 107 ? -7.198 0.952 15.682 1.00 91.31 107 LYS A C 1
ATOM 833 O O . LYS A 1 107 ? -7.697 1.906 15.088 1.00 91.31 107 LYS A O 1
ATOM 838 N N . ILE A 1 108 ? -7.908 0.065 16.374 1.00 90.38 108 ILE A N 1
ATOM 839 C CA . ILE A 1 108 ? -9.348 0.205 16.585 1.00 90.38 108 ILE A CA 1
ATOM 840 C C . ILE A 1 108 ? -9.564 1.250 17.680 1.00 90.38 108 ILE A C 1
ATOM 842 O O . ILE A 1 108 ? -9.212 1.030 18.840 1.00 90.38 108 ILE A O 1
ATOM 846 N N . GLU A 1 109 ? -10.119 2.398 17.305 1.00 82.69 109 GLU A N 1
ATOM 847 C CA . GLU A 1 109 ? -10.499 3.442 18.251 1.00 82.69 109 GLU A CA 1
ATOM 848 C C . GLU A 1 109 ? -11.936 3.160 18.706 1.00 82.69 109 GLU A C 1
ATOM 850 O O . GLU A 1 109 ? -12.898 3.508 18.027 1.00 82.69 109 GLU A O 1
ATOM 855 N N . ASN A 1 110 ? -12.077 2.454 19.834 1.00 64.19 110 ASN A N 1
ATOM 856 C CA . A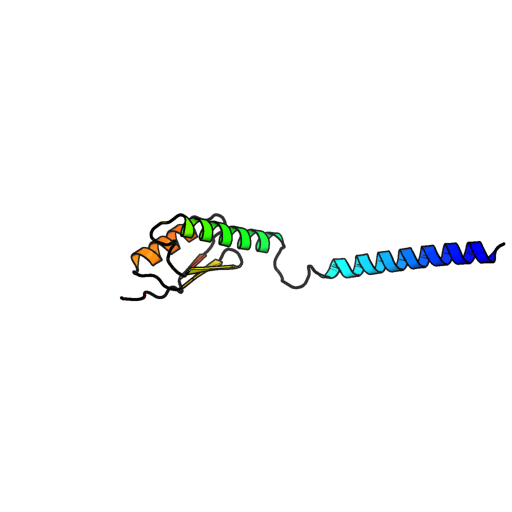SN A 1 110 ? -13.374 2.285 20.491 1.00 64.19 110 ASN A CA 1
ATOM 857 C C . ASN A 1 110 ? -13.850 3.662 20.957 1.00 64.19 110 ASN A C 1
ATOM 859 O O . ASN A 1 110 ? -13.281 4.220 21.899 1.00 64.19 110 ASN A O 1
ATOM 863 N N . LYS A 1 111 ? -14.869 4.199 20.295 1.00 57.69 111 LYS A N 1
ATOM 864 C CA . LYS A 1 111 ? -15.518 5.449 20.675 1.00 57.69 111 LYS A CA 1
ATOM 865 C C . LYS A 1 111 ? -16.976 5.210 21.025 1.00 57.69 111 LYS A C 1
ATOM 867 O O . LYS A 1 111 ? -17.610 4.386 20.331 1.00 57.69 111 LYS A O 1
#

Sequence (111 aa):
MKKEVFFEVFLEVVLIVLAVLMVLVLSNCAYLTGRTAGEIVDDSSIKTVINSKIVEDKDLSYLKIDVDSKKGNVVLTGFVPNQRAEERLIELARQVRGVKSVKSELKIENK

Nearest PDB structures (foldseek):
  8rjx-assembly1_A  TM=8.017E-01  e=2.702E-06  Escherichia coli
  6v4v-assembly1_A-2  TM=8.577E-01  e=2.877E-04  Acinetobacter baumannii
  7a2d-assembly1_A  TM=7.602E-01  e=8.104E-05  Escherichia coli K-12
  6xmv-assembly1_A  TM=7.358E-01  e=1.928E-04  Neisseria gonorrhoeae FA 1090
  8zex-assembly1_A  TM=8.224E-01  e=2.053E-02  Escherichia coli

Solvent-accessible surface area (backbone atoms only — not comparable to full-atom values): 6412 Å² total; per-residue (Å²): 123,74,68,60,59,53,50,53,54,50,52,53,52,52,51,51,53,52,51,52,53,52,56,61,60,68,68,62,76,75,74,83,71,92,61,56,73,65,52,56,53,50,19,53,49,42,36,51,53,43,51,50,54,36,58,71,32,84,93,43,46,85,46,63,65,50,70,47,48,57,87,25,38,32,42,39,34,42,51,34,77,40,70,68,56,48,53,51,49,54,52,57,46,61,71,40,79,72,50,77,45,79,46,82,61,61,41,69,52,86,123